Protein AF-A0A453NA98-F1 (afdb_monomer_lite)

Radius of gyration: 22.51 Å; chains: 1; bounding box: 37×27×64 Å

pLDDT: mean 84.96, std 16.39, ran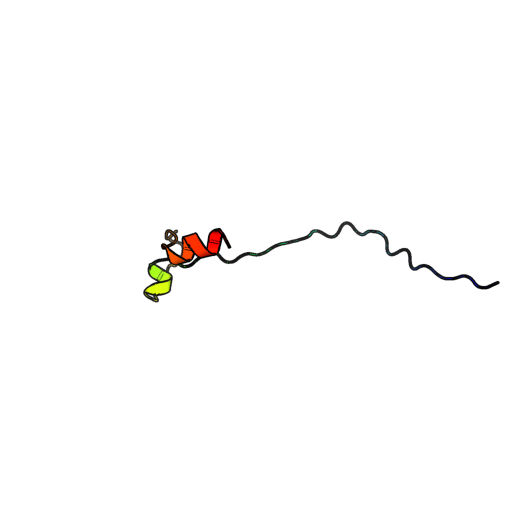ge [43.91, 97.94]

Foldseek 3Di:
DDDPPPPPPPPPPDDDDDDDDQFDFPCVVVVHDQPPPDGDHDPRRVVVVVD

Organism: Aegilops tauschii subsp. strangulata (NCBI:txid200361)

Secondary structure (DSSP, 8-state):
-------------PPP----PPPPBHHHHTT---TT--PPB-HHHHHHHH-

Structure (mmCIF, N/CA/C/O backbone):
data_AF-A0A453NA98-F1
#
_entry.id   AF-A0A453NA98-F1
#
loop_
_atom_site.group_PDB
_atom_site.id
_atom_site.type_symbol
_atom_site.label_atom_id
_atom_site.label_alt_id
_atom_site.label_comp_id
_atom_site.label_asym_id
_atom_site.label_entity_id
_atom_site.label_seq_id
_atom_site.pdbx_PDB_ins_code
_atom_site.Cartn_x
_atom_site.Cartn_y
_atom_site.Cartn_z
_atom_site.occupancy
_atom_site.B_iso_or_equiv
_atom_site.auth_seq_id
_atom_site.auth_comp_id
_atom_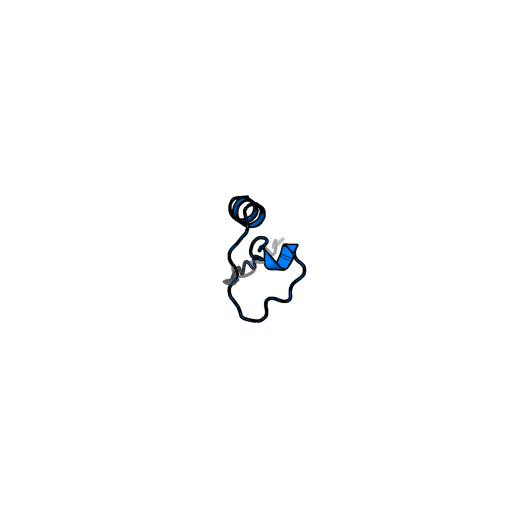site.auth_asym_id
_atom_site.auth_atom_id
_atom_site.pdbx_PDB_model_num
ATOM 1 N N . MET A 1 1 ? 23.316 19.760 -51.761 1.00 55.50 1 MET A N 1
ATOM 2 C CA . MET A 1 1 ? 23.957 19.452 -50.467 1.00 55.50 1 MET A CA 1
ATOM 3 C C . MET A 1 1 ? 23.199 20.176 -49.367 1.00 55.50 1 MET A C 1
ATOM 5 O O . MET A 1 1 ? 23.342 21.380 -49.226 1.00 55.50 1 MET A O 1
ATOM 9 N N . SER A 1 2 ? 22.339 19.463 -48.649 1.00 43.91 2 SER A N 1
ATOM 10 C CA . SER A 1 2 ? 21.855 19.869 -47.328 1.00 43.91 2 SER A CA 1
ATOM 11 C C . SER A 1 2 ? 21.378 18.590 -46.662 1.00 43.91 2 SER A C 1
ATOM 13 O O . SER A 1 2 ? 20.267 18.122 -46.890 1.00 43.91 2 SER A O 1
ATOM 15 N N . SER A 1 3 ? 22.315 17.938 -45.982 1.00 47.19 3 SER A N 1
ATOM 16 C CA . SER A 1 3 ? 22.062 16.726 -45.220 1.00 47.19 3 SER A CA 1
ATOM 17 C C . SER A 1 3 ? 21.299 17.138 -43.968 1.00 47.19 3 SER A C 1
ATOM 19 O O . SER A 1 3 ? 21.882 17.695 -43.041 1.00 47.19 3 SER A O 1
ATOM 21 N N . SER A 1 4 ? 19.985 16.916 -43.970 1.00 54.41 4 SER A N 1
ATOM 22 C CA . SER A 1 4 ? 19.196 16.910 -42.745 1.00 54.41 4 SER A CA 1
ATOM 23 C C . SER A 1 4 ? 19.659 15.695 -41.950 1.00 54.41 4 SER A C 1
ATOM 25 O O . SER A 1 4 ? 19.398 14.554 -42.327 1.00 54.41 4 SER A O 1
ATOM 27 N N . SER A 1 5 ? 20.469 15.934 -40.924 1.00 54.19 5 SER A N 1
ATOM 28 C CA . SER A 1 5 ? 20.885 14.901 -39.988 1.00 54.19 5 SER A CA 1
ATOM 29 C C . SER A 1 5 ? 19.694 14.573 -39.093 1.00 54.19 5 SER A C 1
ATOM 31 O O . SER A 1 5 ? 19.542 15.149 -38.015 1.00 54.19 5 SER A O 1
ATOM 33 N N . THR A 1 6 ? 18.829 13.672 -39.559 1.00 58.94 6 THR A N 1
ATOM 34 C CA . THR A 1 6 ? 17.931 12.934 -38.676 1.00 58.94 6 THR A CA 1
ATOM 35 C C . THR A 1 6 ? 18.827 12.187 -37.702 1.00 58.94 6 THR A C 1
ATOM 37 O O . THR A 1 6 ? 19.565 11.281 -38.087 1.00 58.94 6 THR A O 1
ATOM 40 N N . VAL A 1 7 ? 18.832 12.626 -36.447 1.00 61.16 7 VAL A N 1
ATOM 41 C CA . VAL A 1 7 ? 19.414 11.852 -35.358 1.00 61.16 7 VAL A CA 1
ATOM 42 C C . VAL A 1 7 ? 18.509 10.636 -35.208 1.00 61.16 7 VAL A C 1
ATOM 44 O O . VAL A 1 7 ? 17.493 10.695 -34.522 1.00 61.16 7 VAL A O 1
ATOM 47 N N . GLU A 1 8 ? 18.842 9.552 -35.908 1.00 61.75 8 GLU A N 1
ATOM 48 C CA . GLU A 1 8 ? 18.354 8.214 -35.590 1.00 61.75 8 GLU A CA 1
ATOM 49 C C . GLU A 1 8 ? 18.956 7.850 -34.231 1.00 61.75 8 GLU A C 1
ATOM 51 O 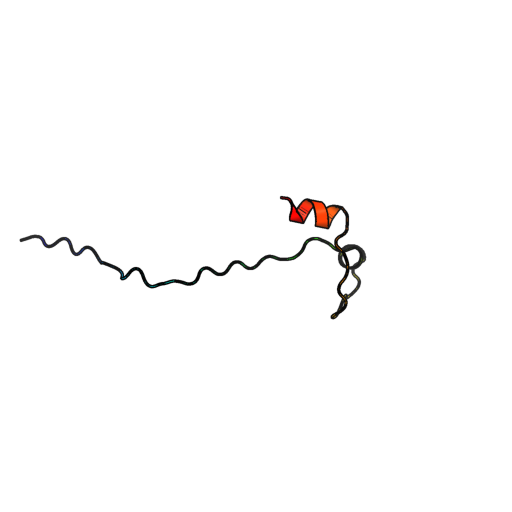O . GLU A 1 8 ? 19.998 7.202 -34.114 1.00 61.75 8 GLU A O 1
ATOM 56 N N . GLY A 1 9 ? 18.331 8.361 -33.171 1.00 58.66 9 GLY A N 1
ATOM 57 C CA . GLY A 1 9 ? 18.464 7.751 -31.867 1.00 58.66 9 GLY A CA 1
ATOM 58 C C . GLY A 1 9 ? 17.991 6.323 -32.052 1.00 58.66 9 GLY A C 1
ATOM 59 O O . GLY A 1 9 ? 16.815 6.116 -32.329 1.00 58.66 9 GLY A O 1
ATOM 60 N N . LYS A 1 10 ? 18.921 5.362 -31.978 1.00 63.06 10 LYS A N 1
ATOM 61 C CA . LYS A 1 10 ? 18.602 3.949 -31.763 1.00 63.06 10 LYS A CA 1
ATOM 62 C C . LYS A 1 10 ? 17.401 3.915 -30.830 1.00 63.06 10 LYS A C 1
ATOM 64 O O . LYS A 1 10 ? 17.499 4.514 -29.756 1.00 63.06 10 LYS A O 1
ATOM 69 N N . ASP A 1 11 ? 16.331 3.242 -31.238 1.00 64.62 11 ASP A N 1
ATOM 70 C CA . ASP A 1 11 ? 15.260 2.813 -30.347 1.00 64.62 11 ASP A CA 1
ATOM 71 C C . ASP A 1 11 ? 15.914 1.896 -29.308 1.00 64.62 11 ASP A C 1
ATOM 73 O O . ASP A 1 11 ? 15.946 0.674 -29.432 1.00 64.62 11 ASP A O 1
ATOM 77 N N . GLY A 1 12 ? 16.621 2.503 -28.356 1.00 64.44 12 GLY A N 1
ATOM 78 C CA . GLY A 1 12 ? 17.212 1.823 -27.234 1.00 64.44 12 GLY A CA 1
ATOM 79 C C . GLY A 1 12 ? 16.039 1.182 -26.538 1.00 64.44 12 GLY A C 1
ATOM 80 O O . GLY A 1 12 ? 15.065 1.868 -26.239 1.00 64.44 12 GLY A O 1
ATOM 81 N N . GLU A 1 13 ? 16.091 -0.129 -26.352 1.00 74.94 13 GLU A N 1
ATOM 82 C CA . GLU A 1 13 ? 15.125 -0.826 -25.518 1.00 74.94 13 GLU A CA 1
ATOM 83 C C . GLU A 1 13 ? 15.188 -0.210 -24.117 1.00 74.94 13 GLU A C 1
ATOM 85 O O . GLU A 1 13 ? 16.019 -0.569 -23.282 1.00 74.94 13 GLU A O 1
ATOM 90 N N . PHE A 1 14 ? 14.350 0.791 -23.873 1.00 82.94 14 PHE A N 1
ATOM 91 C CA . PHE A 1 14 ? 14.179 1.377 -22.562 1.00 82.94 14 PHE A CA 1
ATOM 92 C C . PHE A 1 14 ? 13.168 0.518 -21.816 1.00 82.94 14 PHE A C 1
ATOM 94 O O . PHE A 1 14 ? 12.086 0.220 -22.316 1.00 82.94 14 PHE A O 1
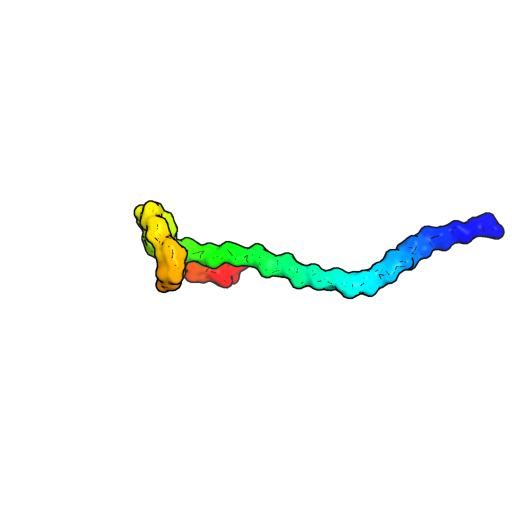ATOM 101 N N . THR A 1 15 ? 13.531 0.105 -20.605 1.00 92.12 15 THR A N 1
ATOM 102 C CA . THR A 1 15 ? 12.588 -0.560 -19.709 1.00 92.12 15 THR A CA 1
ATOM 103 C C . THR A 1 15 ? 11.720 0.499 -19.047 1.00 92.12 15 THR A C 1
ATOM 105 O O . THR A 1 15 ? 12.224 1.343 -18.305 1.00 92.12 15 THR A O 1
ATOM 108 N N . GLU A 1 16 ? 10.418 0.449 -19.303 1.00 92.12 16 GLU A N 1
ATOM 109 C CA . GLU A 1 16 ? 9.450 1.240 -18.554 1.00 92.12 16 GLU A CA 1
ATOM 110 C C . GLU A 1 16 ? 9.237 0.613 -17.172 1.00 92.12 16 GLU A C 1
ATOM 112 O O . GLU A 1 16 ? 8.975 -0.584 -17.044 1.00 92.12 16 GLU A O 1
ATOM 117 N N . VAL A 1 17 ? 9.364 1.427 -16.125 1.00 95.56 17 VAL A N 1
ATOM 118 C CA . VAL A 1 17 ? 9.126 1.011 -14.741 1.00 95.56 17 VAL A CA 1
ATOM 119 C C . VAL A 1 17 ? 8.043 1.897 -14.153 1.00 95.56 17 VAL A C 1
ATOM 121 O O . VAL A 1 17 ? 8.205 3.113 -14.069 1.00 95.56 17 VAL A O 1
ATOM 124 N N . VAL A 1 18 ? 6.963 1.272 -13.690 1.00 95.75 18 VAL A N 1
ATOM 125 C CA . VAL A 1 18 ? 5.869 1.950 -12.993 1.00 95.75 18 VAL A CA 1
ATOM 126 C C . VAL A 1 18 ? 5.921 1.571 -11.518 1.00 95.75 18 VAL A C 1
ATOM 128 O O . VAL A 1 18 ? 5.879 0.394 -11.166 1.00 95.75 18 VAL A O 1
ATOM 131 N N . VAL A 1 19 ? 6.011 2.576 -10.646 1.00 96.81 19 VAL A N 1
ATOM 132 C CA . VAL A 1 19 ? 5.966 2.400 -9.189 1.00 96.81 19 VAL A CA 1
ATOM 133 C C . VAL A 1 19 ? 4.663 2.990 -8.674 1.00 96.81 19 VAL A C 1
ATOM 135 O O . VAL A 1 19 ? 4.385 4.168 -8.886 1.00 96.81 19 VAL A O 1
ATOM 138 N N . VAL A 1 20 ? 3.878 2.176 -7.972 1.00 95.38 20 VAL A N 1
ATOM 139 C CA . VAL A 1 20 ? 2.580 2.571 -7.416 1.00 95.38 20 VAL A CA 1
ATOM 140 C C . VAL A 1 20 ? 2.599 2.362 -5.905 1.00 95.38 20 VAL A C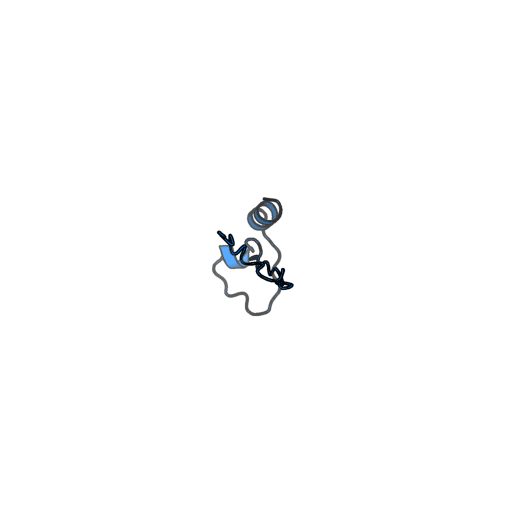 1
ATOM 142 O O . VAL A 1 20 ? 3.109 1.354 -5.415 1.00 95.38 20 VAL A O 1
ATOM 145 N N . ARG A 1 21 ? 2.042 3.315 -5.152 1.00 94.94 21 ARG A N 1
ATOM 146 C CA . ARG A 1 21 ? 1.786 3.152 -3.716 1.00 94.94 21 ARG A CA 1
ATOM 147 C C . ARG A 1 21 ? 0.438 2.452 -3.527 1.00 94.94 21 ARG A C 1
ATOM 149 O O . ARG A 1 21 ? -0.531 2.826 -4.178 1.00 94.94 21 ARG A O 1
ATOM 156 N N . HIS A 1 22 ? 0.365 1.486 -2.613 1.00 94.50 22 HIS A N 1
ATOM 157 C CA . HIS A 1 22 ? -0.907 0.857 -2.246 1.00 94.50 22 HIS A CA 1
ATOM 158 C C . HIS A 1 22 ? -1.902 1.871 -1.646 1.00 94.50 22 HIS A C 1
ATOM 160 O O . HIS A 1 22 ? -1.514 2.931 -1.144 1.00 94.50 22 HIS A O 1
ATOM 166 N N . GLY A 1 23 ? -3.190 1.523 -1.672 1.00 96.94 23 GLY A N 1
ATOM 167 C CA . GLY A 1 23 ? -4.247 2.333 -1.064 1.00 96.94 23 GLY A CA 1
ATOM 168 C C . GLY A 1 23 ? -4.162 2.400 0.466 1.00 96.94 23 GLY A C 1
ATOM 169 O O . GLY A 1 23 ? -3.400 1.678 1.108 1.00 96.94 23 GLY A O 1
ATOM 170 N N . GLU A 1 24 ? -4.958 3.269 1.078 1.00 97.56 24 GLU A N 1
ATOM 171 C CA . GLU A 1 24 ? -4.992 3.430 2.532 1.00 97.56 24 GLU A CA 1
ATOM 172 C C . GLU A 1 24 ? -5.401 2.139 3.274 1.00 97.56 24 GLU A C 1
ATOM 174 O O . GLU A 1 24 ? -6.346 1.442 2.900 1.00 97.56 24 GLU A O 1
ATOM 179 N N . THR A 1 25 ? -4.704 1.840 4.373 1.00 97.25 25 THR A N 1
ATOM 180 C CA . THR A 1 25 ? -5.057 0.776 5.327 1.00 97.25 25 THR A CA 1
ATOM 181 C C . THR A 1 25 ? -5.650 1.372 6.606 1.00 97.25 25 THR A C 1
ATOM 183 O O . THR A 1 25 ? -5.448 2.547 6.930 1.00 97.25 25 THR A O 1
ATOM 186 N N . SER A 1 26 ? -6.345 0.561 7.406 1.00 96.19 26 SER A N 1
ATOM 187 C CA . SER A 1 26 ? -6.880 1.001 8.709 1.00 96.19 26 SER A CA 1
ATOM 188 C C . SER A 1 26 ? -5.788 1.502 9.672 1.00 96.19 26 SER A C 1
ATOM 190 O O . SER A 1 26 ? -6.022 2.410 10.475 1.00 96.19 26 SER A O 1
ATOM 192 N N . TRP A 1 27 ? -4.572 0.962 9.562 1.00 95.44 27 TRP A N 1
ATOM 193 C CA . TRP A 1 27 ? -3.425 1.355 10.380 1.00 95.44 27 TRP A CA 1
ATOM 194 C C . TRP A 1 27 ? -2.829 2.688 9.937 1.00 95.44 27 TRP A C 1
ATOM 196 O O . TRP A 1 27 ? -2.490 3.505 10.791 1.00 95.44 27 TRP A O 1
ATOM 206 N N . ASN A 1 28 ? -2.762 2.951 8.626 1.00 94.69 28 ASN A N 1
ATOM 207 C CA . ASN A 1 28 ? -2.368 4.262 8.102 1.00 94.69 28 ASN A CA 1
ATOM 208 C C . ASN A 1 28 ? -3.316 5.356 8.620 1.00 94.69 28 ASN A C 1
ATOM 210 O O . ASN A 1 28 ? -2.848 6.354 9.169 1.00 94.69 28 ASN A O 1
ATOM 214 N N . ALA A 1 29 ? -4.632 5.120 8.536 1.00 96.19 29 ALA A N 1
ATOM 215 C CA . ALA A 1 29 ? -5.655 6.041 9.040 1.00 96.19 29 ALA A CA 1
ATOM 216 C C . ALA A 1 29 ? -5.521 6.290 10.555 1.00 96.19 29 ALA A C 1
ATOM 218 O O . ALA A 1 29 ? -5.660 7.417 11.030 1.00 96.19 29 ALA A O 1
ATOM 219 N N . SER A 1 30 ? -5.169 5.246 11.309 1.00 96.69 30 SER A N 1
ATOM 220 C CA . SER A 1 30 ? -4.952 5.313 12.760 1.00 96.69 30 SER A CA 1
ATOM 221 C C . SER A 1 30 ? -3.554 5.814 13.155 1.00 96.69 30 SER A C 1
ATOM 223 O O . SER A 1 30 ? -3.248 5.896 14.342 1.00 96.69 30 SER A O 1
ATOM 225 N N . ARG A 1 31 ? -2.697 6.151 12.178 1.00 95.12 31 ARG A N 1
ATOM 226 C CA . ARG A 1 31 ? -1.290 6.561 12.358 1.00 95.12 31 ARG A CA 1
ATOM 227 C C . ARG A 1 31 ? -0.441 5.548 13.134 1.00 95.12 31 ARG A C 1
ATOM 229 O O . ARG A 1 31 ? 0.468 5.919 13.874 1.00 95.12 31 ARG A O 1
ATOM 236 N N . ILE A 1 32 ? -0.731 4.266 12.951 1.00 94.94 32 ILE A N 1
ATOM 237 C CA . ILE A 1 32 ? 0.013 3.156 13.542 1.00 94.94 32 ILE A CA 1
ATOM 238 C C . ILE A 1 32 ? 1.130 2.744 12.579 1.00 94.94 32 ILE A C 1
ATOM 240 O O . ILE A 1 32 ? 0.912 2.606 11.374 1.00 94.94 32 ILE A O 1
ATOM 244 N N . ILE A 1 33 ? 2.333 2.524 13.112 1.00 92.75 33 ILE A N 1
ATOM 245 C CA . ILE A 1 33 ? 3.461 1.997 12.336 1.00 92.75 33 ILE A CA 1
ATOM 246 C C . ILE A 1 33 ? 3.196 0.519 12.023 1.00 92.75 33 ILE A C 1
ATOM 248 O O . ILE A 1 33 ? 3.087 -0.302 12.927 1.00 92.75 33 ILE A O 1
ATOM 252 N N . GLN A 1 34 ? 3.116 0.188 10.734 1.00 88.88 34 GLN A N 1
ATOM 253 C CA . GLN A 1 34 ? 2.770 -1.151 10.243 1.00 88.88 34 GLN A CA 1
ATOM 254 C C . GLN A 1 34 ? 3.946 -2.145 10.269 1.00 88.88 34 GLN A C 1
ATOM 256 O O . GLN A 1 34 ? 3.748 -3.345 10.461 1.00 88.88 34 GLN A O 1
ATOM 261 N N . GLY A 1 35 ? 5.184 -1.663 10.125 1.00 90.25 35 GLY A N 1
ATOM 262 C CA . GLY A 1 35 ? 6.353 -2.539 10.012 1.00 90.25 35 GLY A CA 1
ATOM 263 C C . GLY A 1 35 ? 6.260 -3.437 8.772 1.00 90.25 35 GLY A C 1
ATOM 264 O O . GLY A 1 35 ? 5.945 -2.953 7.692 1.00 90.25 35 GLY A O 1
ATOM 265 N N . HIS A 1 36 ? 6.531 -4.735 8.936 1.00 90.62 36 HIS A N 1
ATOM 266 C CA . HIS A 1 36 ? 6.451 -5.741 7.863 1.00 90.62 36 HIS A CA 1
ATOM 267 C C . HIS A 1 36 ? 5.104 -6.481 7.813 1.00 90.62 36 HIS A C 1
ATOM 269 O O . HIS A 1 36 ? 4.957 -7.420 7.036 1.00 90.62 36 HIS A O 1
ATOM 275 N N . LEU A 1 37 ? 4.146 -6.124 8.675 1.00 89.19 37 LEU A N 1
ATOM 276 C CA . LEU A 1 37 ? 2.839 -6.773 8.693 1.00 89.19 37 LEU A CA 1
ATOM 277 C C . LEU A 1 37 ? 2.040 -6.348 7.457 1.00 89.19 37 LEU A C 1
ATOM 279 O O . LEU A 1 37 ? 2.034 -5.170 7.108 1.00 89.19 37 LEU A O 1
ATOM 283 N N . ASP A 1 38 ? 1.350 -7.282 6.814 1.00 86.75 38 ASP A N 1
ATOM 284 C CA . ASP A 1 38 ? 0.496 -6.971 5.670 1.00 86.75 38 ASP A CA 1
ATOM 285 C C . ASP A 1 38 ? -0.916 -6.618 6.156 1.00 86.75 38 ASP A C 1
ATOM 287 O O . ASP A 1 38 ? -1.656 -7.477 6.637 1.00 86.75 38 ASP A O 1
ATOM 291 N N . ALA A 1 39 ? -1.256 -5.328 6.131 1.00 91.44 39 ALA A N 1
ATOM 292 C CA . ALA A 1 39 ? -2.554 -4.828 6.566 1.00 91.44 39 ALA A CA 1
ATOM 293 C C . ALA A 1 39 ? -3.468 -4.622 5.355 1.00 91.44 39 ALA A C 1
ATOM 295 O O . ALA A 1 39 ? -3.083 -3.974 4.383 1.00 91.44 39 ALA A O 1
ATOM 296 N N . GLU A 1 40 ? -4.705 -5.112 5.444 1.00 94.56 40 GLU A N 1
ATOM 297 C CA . GLU A 1 40 ? -5.678 -4.946 4.367 1.00 94.56 40 GLU A CA 1
ATOM 298 C C . GLU A 1 40 ? -6.024 -3.472 4.095 1.00 94.56 40 GLU A C 1
ATOM 300 O O . GLU A 1 40 ? -6.039 -2.618 4.994 1.00 94.56 40 GLU A O 1
ATOM 305 N N . LEU A 1 41 ? -6.379 -3.196 2.835 1.00 97.12 41 LEU A N 1
ATOM 306 C CA . LEU A 1 41 ? -6.960 -1.921 2.426 1.00 97.12 41 LEU A CA 1
ATOM 307 C C . LEU A 1 41 ? -8.278 -1.675 3.164 1.00 97.12 41 LEU A C 1
ATOM 309 O O . LEU A 1 41 ? -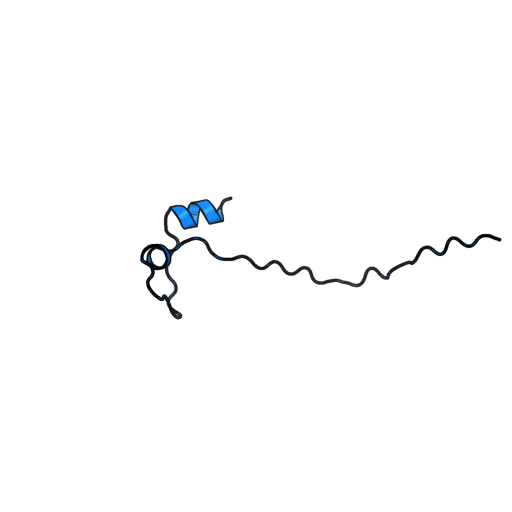9.121 -2.568 3.299 1.00 97.12 41 LEU A O 1
ATOM 313 N N . ASN A 1 42 ? -8.481 -0.436 3.600 1.00 97.19 42 ASN A N 1
ATOM 314 C CA . ASN A 1 42 ? -9.787 0.002 4.069 1.00 97.19 42 ASN A CA 1
ATOM 315 C C . ASN A 1 42 ? -10.687 0.364 2.869 1.00 97.19 42 ASN A C 1
ATOM 317 O O . ASN A 1 42 ? -10.286 0.240 1.713 1.00 97.19 42 ASN A O 1
ATOM 321 N N . GLU A 1 43 ? -11.920 0.800 3.128 1.00 97.94 43 GLU A N 1
ATOM 322 C CA . GLU A 1 43 ? -12.858 1.157 2.055 1.00 97.94 43 GLU A CA 1
ATOM 323 C C . GLU A 1 43 ? -12.316 2.265 1.134 1.00 97.94 43 GLU A C 1
ATOM 325 O O . GLU A 1 43 ? -12.415 2.160 -0.086 1.00 97.94 43 GLU A O 1
ATOM 330 N N . ILE A 1 44 ? -11.649 3.274 1.703 1.00 97.88 44 ILE A N 1
ATOM 331 C CA . ILE A 1 44 ? -10.993 4.346 0.941 1.00 97.88 44 ILE A CA 1
ATOM 332 C C . ILE A 1 44 ? -9.856 3.767 0.089 1.00 97.88 44 ILE A C 1
ATOM 334 O O . ILE A 1 44 ? -9.746 4.084 -1.093 1.00 97.88 44 ILE A O 1
ATOM 338 N N . GLY A 1 45 ? -9.035 2.881 0.653 1.00 97.88 45 GLY A N 1
ATOM 339 C CA . GLY A 1 45 ? -7.956 2.202 -0.056 1.00 97.88 45 GLY A CA 1
ATOM 340 C C . GLY A 1 45 ? -8.450 1.336 -1.211 1.00 97.88 45 GLY A C 1
ATOM 341 O O . GLY A 1 45 ? -7.821 1.317 -2.267 1.00 97.88 45 GLY A O 1
ATOM 342 N N . ARG A 1 46 ? -9.598 0.666 -1.059 1.00 97.75 46 ARG A N 1
ATOM 343 C CA . ARG A 1 46 ? -10.225 -0.092 -2.153 1.00 97.75 46 ARG A CA 1
ATOM 344 C C . ARG A 1 46 ? -10.697 0.826 -3.276 1.00 97.75 46 ARG A C 1
ATOM 346 O O . ARG A 1 46 ? -10.469 0.508 -4.436 1.00 97.75 46 ARG A O 1
ATOM 353 N N . GLN A 1 47 ? -11.285 1.975 -2.949 1.00 97.81 47 GLN A N 1
ATOM 354 C CA . GLN A 1 47 ? -11.680 2.970 -3.951 1.00 97.81 47 GLN A CA 1
ATOM 355 C C . GLN A 1 47 ? -10.463 3.558 -4.681 1.00 97.81 47 GLN A C 1
ATOM 357 O O . GLN A 1 47 ? -10.491 3.698 -5.899 1.00 97.81 47 GLN A O 1
ATOM 362 N N . GLN A 1 48 ? -9.367 3.821 -3.962 1.00 97.56 48 GLN A N 1
ATOM 363 C CA . GLN A 1 48 ? -8.096 4.276 -4.542 1.00 97.56 48 GLN A CA 1
ATOM 364 C C . GLN A 1 48 ? -7.466 3.255 -5.495 1.00 97.56 48 GLN A C 1
ATOM 366 O O . GLN A 1 48 ? -6.754 3.652 -6.404 1.00 97.56 48 GLN A O 1
ATOM 371 N N . ALA A 1 49 ? -7.707 1.957 -5.293 1.00 96.19 49 ALA A N 1
ATOM 372 C CA . ALA A 1 49 ? -7.176 0.908 -6.161 1.00 96.19 49 ALA A CA 1
ATOM 373 C C . ALA A 1 49 ? -7.933 0.771 -7.497 1.00 96.19 49 ALA A C 1
ATOM 375 O O . ALA A 1 49 ? -7.422 0.137 -8.416 1.00 96.19 49 ALA A O 1
ATOM 376 N N . VAL A 1 50 ? -9.155 1.310 -7.588 1.00 94.00 50 VAL A N 1
ATOM 377 C CA . VAL A 1 50 ? -10.006 1.245 -8.791 1.00 94.00 50 VAL A CA 1
ATOM 378 C C . VAL A 1 50 ? -9.900 2.517 -9.645 1.00 94.00 50 VAL A C 1
ATOM 380 O O . VAL A 1 50 ? -10.220 2.467 -10.833 1.00 94.00 50 VAL A O 1
ATOM 383 N N . ALA A 1 51 ? -9.491 3.639 -9.044 1.00 73.25 51 ALA A N 1
ATOM 384 C CA . ALA A 1 51 ? -9.334 4.939 -9.701 1.00 73.25 51 ALA A CA 1
ATOM 385 C C . ALA A 1 51 ? -8.039 5.026 -10.522 1.00 73.25 51 ALA A C 1
ATOM 387 O O . ALA A 1 51 ? -8.098 5.642 -11.610 1.00 73.25 51 ALA A O 1
#

InterPro domains:
  IPR001345 Phosphoglycerate/bisphosphoglycerate mutase, active site [PS00175] (19-28)
  IPR013078 Histidine phosphatase superfamily, clade-1 [PF00300] (17-50)
  IPR013078 Histidine phosphatase superfamily, clade-1 [cd07067] (16-49)
  IPR029033 Histidine phosphatase superfamily [G3DSA:3.40.50.1240] (2-51)
  IPR029033 Histidine phosphatase superfamily [SSF53254] (15-50)
  IPR051695 Phosphoglycerate Mutase [PTHR46517] (15-50)

Sequence (51 aa):
MSSSSTVEGKDGEFTEVVVVRHGETSWNASRIIQGHLDAELNEIGRQQAVA